Protein AF-A0A415ZZV4-F1 (afdb_monomer_lite)

Radius of gyration: 20.27 Å; chains: 1; bounding box: 37×17×65 Å

Sequence (72 aa):
MIRKAEFQEGVKAGLAQGRAEGLNEGRNERTSKMLHAIRLIQQKHSLQDIHAKTGLETETIQAILKDLQNIQ

Structure (mmCIF, N/CA/C/O backbone):
data_AF-A0A415ZZV4-F1
#
_entry.id   AF-A0A415ZZV4-F1
#
loop_
_atom_site.group_PDB
_atom_site.id
_atom_site.type_symbol
_atom_site.label_atom_id
_atom_site.label_alt_id
_atom_site.label_comp_id
_atom_site.label_asym_id
_atom_site.label_entity_id
_atom_site.label_seq_id
_atom_site.pdbx_PDB_ins_code
_atom_site.Cartn_x
_atom_site.Cartn_y
_atom_site.Cartn_z
_atom_site.occupancy
_atom_site.B_iso_or_equiv
_atom_site.auth_seq_id
_atom_site.auth_comp_id
_atom_site.auth_asym_id
_atom_site.auth_atom_id
_atom_site.pdbx_PDB_model_num
ATOM 1 N N . MET A 1 1 ? 21.883 4.861 -45.539 1.00 54.09 1 MET A N 1
ATOM 2 C CA . MET A 1 1 ? 22.346 3.636 -44.852 1.00 54.09 1 MET A CA 1
ATOM 3 C C . MET A 1 1 ? 22.489 4.002 -43.378 1.00 54.09 1 MET A C 1
ATOM 5 O O . MET A 1 1 ? 23.400 4.754 -43.059 1.00 54.09 1 MET A O 1
ATOM 9 N N . ILE A 1 2 ? 21.543 3.615 -42.514 1.00 60.53 2 ILE A N 1
ATOM 10 C CA . ILE A 1 2 ? 21.660 3.882 -41.068 1.00 60.53 2 ILE A CA 1
ATOM 11 C C . ILE A 1 2 ? 22.880 3.102 -40.579 1.00 60.53 2 ILE A C 1
ATOM 13 O O . ILE A 1 2 ? 22.992 1.903 -40.857 1.00 60.53 2 ILE A O 1
ATOM 17 N N . ARG A 1 3 ? 23.839 3.773 -39.929 1.00 71.31 3 ARG A N 1
ATOM 18 C CA . ARG A 1 3 ? 25.037 3.092 -39.430 1.00 71.31 3 ARG A CA 1
ATOM 19 C C . ARG A 1 3 ? 24.582 2.101 -38.368 1.00 71.31 3 ARG A C 1
ATOM 21 O O . ARG A 1 3 ? 23.923 2.474 -37.407 1.00 71.31 3 ARG A O 1
ATOM 28 N N . LYS A 1 4 ? 24.950 0.830 -38.533 1.00 70.81 4 LYS A N 1
ATOM 29 C CA . LYS A 1 4 ? 24.594 -0.289 -37.639 1.00 70.81 4 LYS A CA 1
ATOM 30 C C . LYS A 1 4 ? 24.820 0.033 -36.145 1.00 70.81 4 LYS A C 1
ATOM 32 O O . LYS A 1 4 ? 24.097 -0.477 -35.299 1.00 70.81 4 LYS A O 1
ATOM 37 N N . ALA A 1 5 ? 25.780 0.913 -35.849 1.00 69.00 5 ALA A N 1
ATOM 38 C CA . ALA A 1 5 ? 26.070 1.444 -34.518 1.00 69.00 5 ALA A CA 1
ATOM 39 C C . ALA A 1 5 ? 24.962 2.355 -33.945 1.00 69.00 5 ALA A C 1
ATOM 41 O O . ALA A 1 5 ? 24.580 2.180 -32.794 1.00 69.00 5 ALA A O 1
ATOM 42 N N . GLU A 1 6 ? 24.397 3.270 -34.738 1.00 69.00 6 GLU A N 1
ATOM 43 C CA . GLU A 1 6 ? 23.319 4.180 -34.303 1.00 69.00 6 GLU A CA 1
ATOM 44 C C . GLU A 1 6 ? 22.038 3.401 -33.975 1.00 69.00 6 GLU A C 1
ATOM 46 O O . GLU A 1 6 ? 21.356 3.685 -32.993 1.00 69.00 6 GLU A O 1
ATOM 51 N N . PHE A 1 7 ? 21.753 2.353 -34.752 1.00 73.19 7 PHE A N 1
ATOM 52 C CA . PHE A 1 7 ? 20.633 1.452 -34.487 1.00 73.19 7 PHE A CA 1
ATOM 53 C C . PHE A 1 7 ? 20.816 0.660 -33.180 1.00 73.19 7 PHE A C 1
ATOM 55 O O . PHE A 1 7 ? 19.882 0.545 -32.389 1.00 73.19 7 PHE A O 1
ATOM 62 N N . GLN A 1 8 ? 22.017 0.133 -32.920 1.00 73.00 8 GLN A N 1
ATOM 63 C CA . GLN A 1 8 ? 22.299 -0.612 -31.688 1.00 73.00 8 GLN A CA 1
ATOM 64 C C . GLN A 1 8 ? 22.230 0.269 -30.434 1.00 73.00 8 GLN A C 1
ATOM 66 O O . GLN A 1 8 ? 21.728 -0.186 -29.406 1.00 73.00 8 GLN A O 1
ATOM 71 N N . GLU A 1 9 ? 22.690 1.518 -30.514 1.00 72.94 9 GLU A N 1
ATOM 72 C CA . GLU A 1 9 ? 22.569 2.476 -29.410 1.00 72.94 9 GLU A CA 1
ATOM 73 C C . GLU A 1 9 ? 21.106 2.861 -29.145 1.00 72.94 9 GLU A C 1
ATOM 75 O O . GLU A 1 9 ? 20.676 2.845 -27.991 1.00 72.94 9 GLU A O 1
ATOM 80 N N . GLY A 1 10 ? 20.298 3.076 -30.192 1.00 72.81 10 GLY A N 1
ATOM 81 C CA . GLY A 1 10 ? 18.857 3.324 -30.046 1.00 72.81 10 GLY A CA 1
ATOM 82 C C . GLY A 1 10 ? 18.109 2.184 -29.341 1.00 72.81 10 GLY A C 1
ATOM 83 O O . GLY A 1 10 ? 17.284 2.430 -28.462 1.00 72.81 10 GLY A O 1
ATOM 84 N N . VAL A 1 11 ? 18.444 0.926 -29.654 1.00 77.69 11 VAL A N 1
ATOM 85 C CA . VAL A 1 11 ? 17.849 -0.252 -28.992 1.00 77.69 11 VAL A CA 1
ATOM 86 C C . VAL A 1 11 ? 18.249 -0.335 -27.515 1.00 77.69 11 VAL A C 1
ATOM 88 O O . VAL A 1 11 ? 17.397 -0.586 -26.661 1.00 77.69 11 VAL A O 1
ATOM 91 N N . LYS A 1 12 ? 19.524 -0.103 -27.178 1.00 78.44 12 LYS A N 1
ATOM 92 C CA . LYS A 1 12 ? 19.978 -0.102 -25.774 1.00 78.44 12 LYS A CA 1
ATOM 93 C C . LYS A 1 12 ? 19.308 1.003 -24.962 1.00 78.44 12 LYS A C 1
ATOM 95 O O . LYS A 1 12 ? 18.887 0.740 -23.835 1.00 78.44 12 LYS A O 1
ATOM 100 N N . ALA A 1 13 ? 19.200 2.204 -25.531 1.00 74.75 13 ALA A N 1
ATOM 101 C CA . ALA A 1 13 ? 18.548 3.340 -24.891 1.00 74.75 13 ALA A CA 1
ATOM 102 C C . ALA A 1 13 ? 17.061 3.055 -24.629 1.00 74.75 13 ALA A C 1
ATOM 104 O O . ALA A 1 13 ? 16.608 3.225 -23.499 1.00 74.75 13 ALA A O 1
ATOM 105 N N . GLY A 1 14 ? 16.334 2.515 -25.616 1.00 74.38 14 GLY A N 1
ATOM 106 C CA . GLY A 1 14 ? 14.925 2.139 -25.455 1.00 74.38 14 GLY A CA 1
ATOM 107 C C . GLY A 1 14 ? 14.698 1.077 -24.373 1.00 74.38 14 GLY A C 1
ATOM 108 O O . GLY A 1 14 ? 13.796 1.209 -23.550 1.00 74.38 14 GLY A O 1
ATOM 109 N N . LEU A 1 15 ? 15.560 0.055 -24.298 1.00 79.81 15 LEU A N 1
ATOM 110 C CA . LEU A 1 15 ? 15.490 -0.961 -23.238 1.00 79.81 15 LEU A CA 1
ATOM 111 C C . LEU A 1 15 ? 15.839 -0.398 -21.854 1.00 79.81 15 LEU A C 1
ATOM 113 O O . LEU A 1 15 ? 15.251 -0.807 -20.854 1.00 79.81 15 LEU A O 1
ATOM 117 N N . ALA A 1 16 ? 16.812 0.510 -21.767 1.00 78.06 16 ALA A N 1
ATOM 118 C CA . ALA A 1 16 ? 17.169 1.162 -20.511 1.00 78.06 16 ALA A CA 1
ATOM 119 C C . ALA A 1 16 ? 16.036 2.066 -20.007 1.00 78.06 16 ALA A C 1
ATOM 121 O O . ALA A 1 16 ? 15.695 1.995 -18.827 1.00 78.06 16 ALA A O 1
ATOM 122 N N . GLN A 1 17 ? 15.426 2.842 -20.904 1.00 76.38 17 GLN A N 1
ATOM 123 C CA . GLN A 1 17 ? 14.286 3.698 -20.599 1.00 76.38 17 GLN A CA 1
ATOM 124 C C . GLN A 1 17 ? 13.072 2.874 -20.157 1.00 76.38 17 GLN A C 1
ATOM 126 O O . GLN A 1 17 ? 12.566 3.106 -19.065 1.00 76.38 17 GLN A O 1
ATOM 131 N N . GLY A 1 18 ? 12.684 1.843 -20.917 1.00 76.06 18 GLY A N 1
ATOM 132 C CA . GLY A 1 18 ? 11.553 0.984 -20.546 1.00 76.06 18 GLY A CA 1
ATOM 133 C C . GLY A 1 18 ? 11.751 0.270 -19.202 1.00 76.06 18 GLY A C 1
ATOM 134 O O . GLY A 1 18 ? 10.811 0.123 -18.425 1.00 76.06 18 GLY A O 1
ATOM 135 N N . ARG A 1 19 ? 12.992 -0.117 -18.862 1.00 79.44 19 ARG A N 1
ATOM 136 C CA . ARG A 1 19 ? 13.306 -0.641 -17.521 1.00 79.44 19 ARG A CA 1
ATOM 137 C C . ARG A 1 19 ? 13.183 0.424 -16.433 1.00 79.44 19 ARG A C 1
ATOM 139 O O . ARG A 1 19 ? 12.665 0.122 -15.363 1.00 79.44 19 ARG A O 1
ATOM 146 N N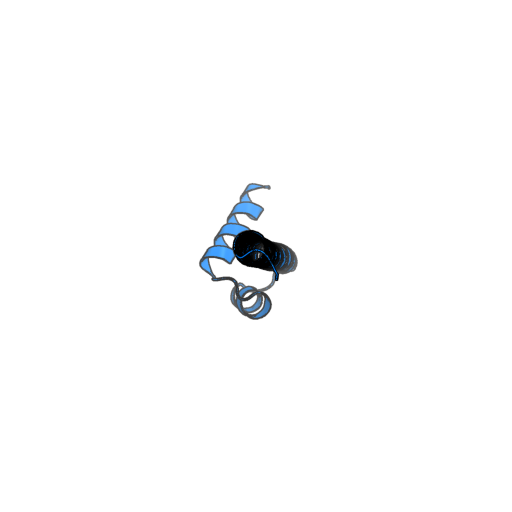 . ALA A 1 20 ? 13.678 1.638 -16.667 1.00 72.56 20 ALA A N 1
ATOM 147 C CA . ALA A 1 20 ? 13.596 2.723 -15.692 1.00 72.56 20 ALA A CA 1
ATOM 148 C C . ALA A 1 20 ? 12.141 3.150 -15.433 1.00 72.56 20 ALA A C 1
ATOM 150 O O . ALA A 1 20 ? 11.758 3.337 -14.279 1.00 72.56 20 ALA A O 1
ATOM 151 N N . GLU A 1 21 ? 11.328 3.238 -16.486 1.00 74.12 21 GLU A N 1
ATOM 152 C CA . GLU A 1 21 ? 9.890 3.513 -16.406 1.00 74.12 21 GLU A CA 1
ATOM 153 C C . GLU A 1 21 ? 9.169 2.416 -15.616 1.00 74.12 21 GLU A C 1
ATOM 155 O O . GLU A 1 21 ? 8.540 2.725 -14.607 1.00 74.12 21 GLU A O 1
ATOM 160 N N . GLY A 1 22 ? 9.376 1.136 -15.949 1.00 78.06 22 GLY A N 1
ATOM 161 C CA . GLY A 1 22 ? 8.762 0.024 -15.210 1.00 78.06 22 GLY A CA 1
ATOM 162 C C . GLY A 1 22 ? 9.175 -0.048 -13.732 1.00 78.06 22 GLY A C 1
ATOM 163 O O . GLY A 1 22 ? 8.359 -0.357 -12.863 1.00 78.06 22 GLY A O 1
ATOM 164 N N . LEU A 1 23 ? 10.429 0.290 -13.403 1.00 79.12 23 LEU A N 1
ATOM 165 C CA . LEU A 1 23 ? 10.882 0.384 -12.010 1.00 79.12 23 LEU A CA 1
ATOM 166 C C . LEU A 1 23 ? 10.220 1.549 -11.261 1.00 79.12 23 LEU A C 1
ATOM 168 O O . LEU A 1 23 ? 9.877 1.404 -10.086 1.00 79.12 23 LEU A O 1
ATOM 172 N N . ASN A 1 24 ? 10.050 2.698 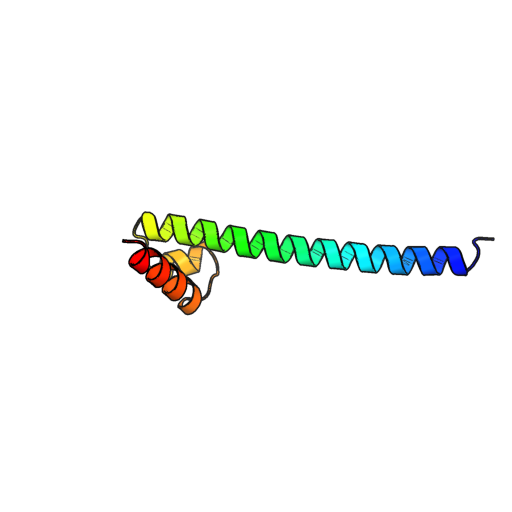-11.916 1.00 75.38 24 ASN A N 1
ATOM 173 C CA . ASN A 1 24 ? 9.390 3.862 -11.327 1.00 75.38 24 ASN A CA 1
ATOM 174 C C . ASN A 1 24 ? 7.892 3.624 -11.132 1.00 75.38 24 ASN A C 1
ATOM 176 O O . ASN A 1 24 ? 7.370 3.929 -10.062 1.00 75.38 24 ASN A O 1
ATOM 180 N N . GLU A 1 25 ? 7.214 3.028 -12.110 1.00 81.81 25 GLU A N 1
ATOM 181 C CA . GLU A 1 25 ? 5.804 2.647 -12.005 1.00 81.81 25 GLU A CA 1
ATOM 182 C C . GLU A 1 25 ? 5.580 1.651 -10.865 1.00 81.81 25 GLU A C 1
ATOM 184 O O . GLU A 1 25 ? 4.732 1.893 -10.007 1.00 81.81 25 GLU A O 1
ATOM 189 N N . GLY A 1 26 ? 6.410 0.607 -10.762 1.00 82.75 26 GLY A N 1
ATOM 190 C CA . GLY A 1 26 ? 6.325 -0.355 -9.660 1.00 82.75 26 GLY A CA 1
ATOM 191 C C . GLY A 1 26 ? 6.564 0.279 -8.282 1.00 82.75 26 GLY A C 1
ATOM 192 O O . GLY A 1 26 ? 5.888 -0.059 -7.306 1.00 82.75 26 GLY A O 1
ATOM 193 N N . ARG A 1 27 ? 7.489 1.246 -8.177 1.00 81.56 27 ARG A N 1
ATOM 194 C CA . ARG A 1 27 ? 7.689 2.026 -6.940 1.00 81.56 27 ARG A CA 1
ATOM 195 C C . ARG A 1 27 ? 6.480 2.903 -6.623 1.00 81.56 27 ARG A C 1
ATOM 197 O O . ARG A 1 27 ? 6.051 2.932 -5.472 1.00 81.56 27 ARG A O 1
ATOM 204 N N . ASN A 1 28 ? 5.924 3.586 -7.620 1.00 87.62 28 ASN A N 1
ATOM 205 C CA . ASN A 1 28 ? 4.759 4.452 -7.452 1.00 87.62 28 ASN A CA 1
ATOM 206 C C . ASN A 1 28 ? 3.529 3.653 -7.015 1.00 87.62 28 ASN A C 1
ATOM 208 O O . ASN A 1 28 ? 2.826 4.067 -6.092 1.00 87.62 28 ASN A O 1
ATOM 212 N N . GLU A 1 29 ? 3.305 2.483 -7.612 1.00 90.56 29 GLU A N 1
ATOM 213 C CA . GLU A 1 29 ? 2.211 1.591 -7.238 1.00 90.56 29 GLU A CA 1
ATOM 214 C C . GLU A 1 29 ? 2.361 1.109 -5.790 1.00 90.56 29 GLU A C 1
ATOM 216 O O . GLU A 1 29 ? 1.414 1.197 -5.003 1.00 90.56 29 GLU A O 1
ATOM 221 N N . ARG A 1 30 ? 3.564 0.666 -5.398 1.00 91.12 30 ARG A N 1
ATOM 222 C CA . ARG A 1 30 ? 3.835 0.227 -4.023 1.00 91.12 30 ARG A CA 1
ATOM 223 C C . ARG A 1 30 ? 3.601 1.350 -3.011 1.00 91.12 30 ARG A C 1
ATOM 225 O O . ARG A 1 30 ? 2.923 1.131 -2.008 1.00 91.12 30 ARG A O 1
ATOM 232 N N . THR A 1 31 ? 4.122 2.547 -3.278 1.00 91.31 31 THR A N 1
ATOM 233 C CA . THR A 1 31 ? 3.937 3.720 -2.409 1.00 91.31 31 THR A CA 1
ATOM 234 C C . THR A 1 31 ? 2.462 4.103 -2.301 1.00 91.31 31 THR A C 1
ATOM 236 O O . THR A 1 31 ? 1.972 4.360 -1.202 1.00 91.31 31 THR A O 1
ATOM 239 N N . SER A 1 32 ? 1.727 4.081 -3.417 1.00 94.25 32 SER A N 1
ATOM 240 C CA . SER A 1 32 ? 0.289 4.366 -3.451 1.00 94.25 32 SER A CA 1
ATOM 241 C C . SER A 1 32 ? -0.509 3.387 -2.583 1.00 94.25 32 SER A C 1
ATOM 243 O O . SER A 1 32 ? -1.300 3.809 -1.736 1.00 94.25 32 SER A O 1
ATOM 245 N N . LYS A 1 33 ? -0.237 2.079 -2.708 1.00 95.38 33 LYS A N 1
ATOM 246 C CA . LYS A 1 33 ? -0.863 1.037 -1.876 1.00 95.38 33 LYS A CA 1
ATOM 247 C C . LYS A 1 33 ? -0.566 1.236 -0.390 1.00 95.38 33 LYS A C 1
ATOM 249 O O . LYS A 1 33 ? -1.481 1.140 0.425 1.00 95.38 33 LYS A O 1
ATOM 254 N N . MET A 1 34 ? 0.678 1.568 -0.034 1.00 94.56 34 MET A N 1
ATOM 255 C CA . MET A 1 34 ? 1.061 1.838 1.357 1.00 94.56 34 MET A CA 1
ATOM 256 C C . MET A 1 34 ? 0.327 3.049 1.945 1.00 94.56 34 MET A C 1
ATOM 258 O O . MET A 1 34 ? -0.228 2.956 3.038 1.00 94.56 34 MET A O 1
ATOM 262 N N . LEU A 1 35 ? 0.274 4.172 1.220 1.00 95.31 35 LEU A N 1
ATOM 263 C CA . LEU A 1 35 ? -0.446 5.371 1.668 1.00 95.31 35 LEU A CA 1
ATOM 264 C C . LEU A 1 35 ? -1.946 5.104 1.832 1.00 95.31 35 LEU A C 1
ATOM 266 O O . LEU A 1 35 ? -2.565 5.582 2.786 1.00 95.31 35 LEU A O 1
ATOM 270 N N . HIS A 1 36 ? -2.531 4.317 0.927 1.00 97.25 36 HIS A N 1
ATOM 271 C CA . HIS A 1 36 ? -3.924 3.90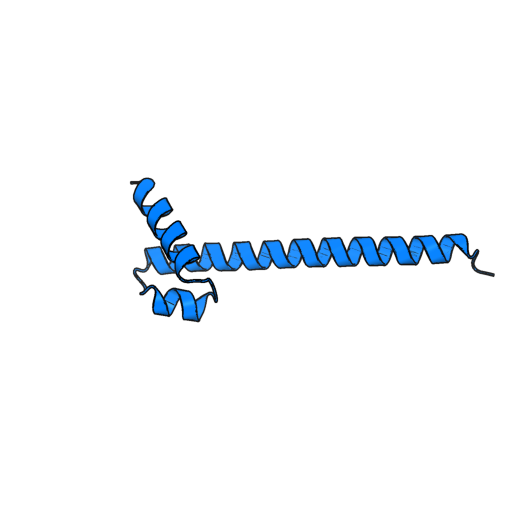4 1.035 1.00 97.25 36 HIS A CA 1
ATOM 272 C C . HIS A 1 36 ? -4.151 3.028 2.278 1.00 97.25 36 HIS A C 1
ATOM 274 O O . HIS A 1 36 ? -5.083 3.290 3.037 1.00 97.25 36 HIS A O 1
ATOM 280 N N . ALA A 1 37 ? -3.274 2.056 2.548 1.00 97.31 37 ALA A N 1
ATOM 281 C CA . ALA A 1 37 ? -3.363 1.215 3.742 1.00 97.31 37 ALA A CA 1
ATOM 282 C C . ALA A 1 37 ? -3.279 2.028 5.042 1.00 97.31 37 ALA A C 1
ATOM 284 O O . ALA A 1 37 ? -4.113 1.838 5.924 1.00 97.31 37 ALA A O 1
ATOM 285 N N . ILE A 1 38 ? -2.350 2.989 5.137 1.00 96.12 38 ILE A N 1
ATOM 286 C CA . ILE A 1 38 ? -2.227 3.891 6.298 1.00 96.12 38 ILE A CA 1
ATOM 287 C C . ILE A 1 38 ? -3.542 4.643 6.547 1.00 96.12 38 ILE A C 1
ATOM 289 O O . ILE A 1 38 ? -4.030 4.682 7.677 1.00 96.12 38 ILE A O 1
ATOM 293 N N . ARG A 1 39 ? -4.155 5.195 5.491 1.00 96.75 39 ARG A N 1
ATOM 294 C CA . ARG A 1 39 ? -5.440 5.902 5.595 1.00 96.75 39 ARG A CA 1
ATOM 295 C C . ARG A 1 39 ? -6.551 4.990 6.121 1.00 96.75 39 ARG A C 1
ATOM 297 O O . ARG A 1 39 ? -7.317 5.402 6.988 1.00 96.75 39 ARG A O 1
ATOM 304 N N . LEU A 1 40 ? -6.639 3.762 5.613 1.00 97.12 40 LEU A N 1
ATOM 305 C CA . LEU A 1 40 ? -7.660 2.800 6.034 1.00 97.12 40 LEU A CA 1
ATOM 306 C C . LEU A 1 40 ? -7.455 2.340 7.488 1.00 97.12 40 LEU A C 1
ATOM 308 O O . LEU A 1 40 ? -8.432 2.202 8.224 1.00 97.12 40 LEU A O 1
ATOM 312 N N . ILE A 1 41 ? -6.202 2.173 7.926 1.00 95.19 41 ILE A N 1
ATOM 313 C CA . ILE A 1 41 ? -5.856 1.885 9.328 1.00 95.19 41 ILE A CA 1
ATOM 314 C C . ILE A 1 41 ? -6.337 3.016 10.245 1.00 95.19 41 ILE A C 1
ATOM 316 O O . ILE A 1 41 ? -6.996 2.758 11.251 1.00 95.19 41 ILE A O 1
ATOM 320 N N . GLN A 1 42 ? -6.077 4.275 9.881 1.00 93.75 42 GLN A N 1
ATOM 321 C CA . GLN A 1 42 ? -6.532 5.442 10.651 1.00 93.75 42 GLN A CA 1
ATOM 322 C C . GLN A 1 42 ? -8.065 5.544 10.721 1.00 93.75 42 GLN A C 1
ATOM 324 O O . GLN A 1 42 ? -8.616 5.982 11.729 1.00 93.75 42 GLN A O 1
ATOM 329 N N . GLN A 1 43 ? -8.757 5.091 9.674 1.00 95.56 43 GLN A N 1
ATOM 330 C CA . GLN A 1 43 ? -10.218 4.977 9.615 1.00 95.56 43 GLN A CA 1
ATOM 331 C C . GLN A 1 43 ? -10.771 3.745 10.356 1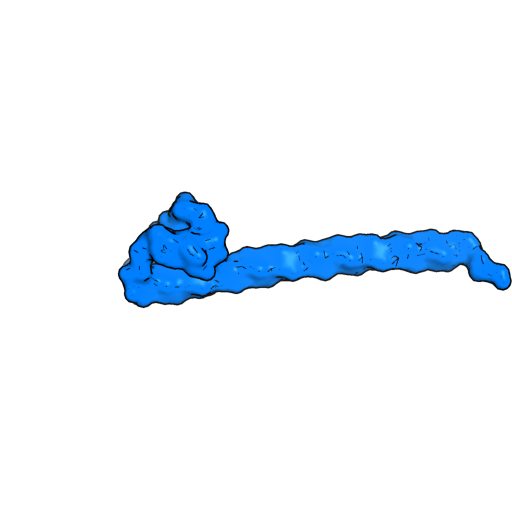.00 95.56 43 GLN A C 1
ATOM 333 O O . GLN A 1 43 ? -11.984 3.547 10.378 1.00 95.56 43 GLN A O 1
ATOM 338 N N . LYS A 1 44 ? -9.907 2.946 10.998 1.00 94.56 44 LYS A N 1
ATOM 339 C CA . LYS A 1 44 ? -10.255 1.745 11.776 1.00 94.56 44 LYS A CA 1
ATOM 340 C C . LYS A 1 44 ? -10.907 0.628 10.950 1.00 94.56 44 LYS A C 1
ATOM 342 O O . LYS A 1 44 ? -11.718 -0.132 11.477 1.00 94.56 44 LYS A O 1
ATOM 347 N N . HIS A 1 45 ? -10.551 0.507 9.670 1.00 96.31 45 HIS A N 1
ATOM 348 C CA . HIS A 1 45 ? -10.946 -0.649 8.861 1.00 96.31 45 HIS A CA 1
ATOM 349 C C . HIS A 1 45 ? -10.310 -1.949 9.373 1.00 96.31 45 HIS A C 1
ATOM 351 O O . HIS A 1 45 ? -9.236 -1.939 9.977 1.00 96.31 45 HIS A O 1
ATOM 357 N N . SER A 1 46 ? -10.965 -3.081 9.100 1.00 96.50 46 SER A N 1
ATOM 358 C CA . SER A 1 46 ? -10.424 -4.401 9.428 1.00 96.50 46 SER A CA 1
ATOM 359 C C . SER A 1 46 ? -9.209 -4.744 8.553 1.00 96.50 46 SER A C 1
ATOM 361 O O . SER A 1 46 ? -9.079 -4.254 7.429 1.00 96.50 46 SER A O 1
ATOM 363 N N . LEU A 1 47 ? -8.331 -5.635 9.031 1.00 95.06 47 LEU A N 1
ATOM 364 C CA . LEU A 1 47 ? -7.192 -6.127 8.239 1.00 95.06 47 LEU A CA 1
ATOM 365 C C . LEU A 1 47 ? -7.641 -6.752 6.907 1.00 95.06 47 LEU A C 1
ATOM 367 O O . LEU A 1 47 ? -6.995 -6.545 5.882 1.00 95.06 47 LEU A O 1
ATOM 371 N N . GLN A 1 48 ? -8.769 -7.465 6.917 1.00 95.56 48 GLN A N 1
ATOM 372 C CA . GLN A 1 48 ? -9.349 -8.112 5.737 1.00 95.56 48 GLN A CA 1
ATOM 373 C C . GLN A 1 48 ? -9.819 -7.079 4.705 1.00 95.56 48 GLN A C 1
ATOM 375 O O . GLN A 1 48 ? -9.527 -7.223 3.520 1.00 95.56 48 GLN A O 1
ATOM 380 N N . ASP A 1 49 ? -10.471 -6.000 5.149 1.00 97.00 49 ASP A N 1
ATOM 381 C CA . ASP A 1 49 ? -10.897 -4.914 4.259 1.00 97.00 49 ASP A CA 1
ATOM 382 C C . ASP A 1 49 ? -9.705 -4.167 3.662 1.00 97.00 49 ASP A C 1
ATOM 384 O O . ASP A 1 49 ? -9.726 -3.792 2.488 1.00 97.00 49 ASP A O 1
ATOM 388 N N . ILE A 1 50 ? -8.656 -3.940 4.458 1.00 97.50 50 ILE A N 1
ATOM 389 C CA . ILE A 1 50 ? -7.438 -3.274 3.987 1.00 97.50 50 ILE A CA 1
ATOM 390 C C . ILE A 1 50 ? -6.751 -4.138 2.929 1.00 97.50 50 ILE A C 1
ATOM 392 O O . ILE A 1 50 ? -6.391 -3.618 1.871 1.00 97.50 50 ILE A O 1
ATOM 396 N N . HIS A 1 51 ? -6.626 -5.446 3.166 1.00 96.94 51 HIS A N 1
ATOM 397 C CA . HIS A 1 51 ? -6.112 -6.393 2.177 1.00 96.94 51 HIS A CA 1
ATOM 398 C C . HIS A 1 51 ? -6.945 -6.348 0.891 1.00 96.94 51 HIS A C 1
ATOM 400 O O . HIS A 1 51 ? -6.400 -6.102 -0.183 1.00 96.94 51 HIS A O 1
ATOM 406 N N . ALA A 1 52 ? -8.273 -6.457 0.997 1.00 96.88 52 ALA A N 1
ATOM 407 C CA . ALA A 1 52 ? -9.171 -6.435 -0.157 1.00 96.88 52 ALA A CA 1
ATOM 408 C C . ALA A 1 52 ? -9.094 -5.126 -0.968 1.00 96.88 52 ALA A C 1
ATOM 410 O O . ALA A 1 52 ? -9.227 -5.145 -2.190 1.00 96.88 52 ALA A O 1
ATOM 411 N N . LYS A 1 53 ? -8.873 -3.978 -0.313 1.00 95.81 53 LYS A N 1
ATOM 412 C CA . LYS A 1 53 ? -8.821 -2.656 -0.967 1.00 95.81 53 LYS A CA 1
ATOM 413 C C . LYS A 1 53 ? -7.452 -2.285 -1.529 1.00 95.81 53 LYS A C 1
ATOM 415 O O . LYS A 1 53 ? -7.381 -1.455 -2.434 1.00 95.81 53 LYS A O 1
ATOM 420 N N . THR A 1 54 ? -6.373 -2.823 -0.967 1.00 95.50 54 THR A N 1
ATOM 421 C CA . THR A 1 54 ? -4.998 -2.417 -1.314 1.00 95.50 54 THR A CA 1
ATOM 422 C C . THR A 1 54 ? -4.214 -3.507 -2.037 1.00 95.50 54 THR A C 1
ATOM 424 O O . THR A 1 54 ? -3.229 -3.199 -2.707 1.00 95.50 54 THR A O 1
ATOM 427 N N . GLY A 1 55 ? -4.635 -4.768 -1.912 1.00 95.25 55 GLY A N 1
ATOM 428 C CA . GLY A 1 55 ? -3.895 -5.935 -2.386 1.00 95.25 55 GLY A CA 1
ATOM 429 C C . GLY A 1 55 ? -2.573 -6.163 -1.648 1.00 95.25 55 GLY A C 1
ATOM 430 O O . GLY A 1 55 ? -1.732 -6.904 -2.143 1.00 95.25 55 GLY A O 1
ATOM 431 N N . LEU A 1 56 ? -2.344 -5.494 -0.512 1.00 96.25 56 LEU A N 1
ATOM 432 C CA . LEU A 1 56 ? -1.166 -5.733 0.319 1.00 96.25 56 LEU A CA 1
ATOM 433 C C . LEU A 1 56 ? -1.355 -6.989 1.159 1.00 96.25 56 LEU A C 1
ATOM 435 O O . LEU A 1 56 ? -2.431 -7.211 1.711 1.00 96.25 56 LEU A O 1
ATOM 439 N N . GLU A 1 57 ? -0.285 -7.760 1.317 1.00 96.56 57 GLU A N 1
ATOM 440 C CA . GLU A 1 57 ? -0.268 -8.913 2.214 1.00 96.56 57 GLU A CA 1
ATOM 441 C C . GLU A 1 57 ? -0.546 -8.511 3.665 1.00 96.56 57 GLU A C 1
ATOM 443 O O . GLU A 1 57 ? -0.188 -7.416 4.119 1.00 96.56 57 GLU A O 1
ATOM 448 N N . THR A 1 58 ? -1.165 -9.424 4.409 1.00 93.81 58 THR A N 1
ATOM 449 C CA . THR A 1 58 ? -1.607 -9.159 5.784 1.00 93.81 58 THR A CA 1
ATOM 450 C C . THR A 1 58 ? -0.427 -8.820 6.695 1.00 93.81 58 THR A C 1
ATOM 452 O O . THR A 1 58 ? -0.527 -7.901 7.507 1.00 93.81 58 THR A O 1
ATOM 455 N N . GLU A 1 59 ? 0.720 -9.476 6.513 1.00 95.75 59 GLU A N 1
ATOM 456 C CA . GLU A 1 59 ? 1.960 -9.217 7.251 1.00 95.75 59 GLU A CA 1
ATOM 457 C C . GLU A 1 59 ? 2.471 -7.791 7.010 1.00 95.75 59 GLU A C 1
ATOM 459 O O . GLU A 1 59 ? 2.945 -7.126 7.932 1.00 95.75 59 GLU A O 1
ATOM 464 N N . THR A 1 60 ? 2.331 -7.285 5.779 1.00 95.25 60 THR A N 1
ATOM 465 C CA . THR A 1 60 ? 2.721 -5.909 5.435 1.00 95.25 60 THR A CA 1
ATOM 466 C C . THR A 1 60 ? 1.808 -4.906 6.130 1.00 95.25 60 THR A C 1
ATOM 468 O O . THR A 1 60 ? 2.280 -3.919 6.691 1.00 95.25 60 THR A O 1
ATOM 471 N N . ILE A 1 61 ? 0.499 -5.164 6.136 1.00 96.56 61 ILE A N 1
ATOM 472 C CA . ILE A 1 61 ? -0.479 -4.301 6.809 1.00 96.56 61 ILE A CA 1
ATOM 473 C C . ILE A 1 61 ? -0.234 -4.297 8.327 1.00 96.56 61 ILE A C 1
ATOM 475 O O . ILE A 1 61 ? -0.276 -3.238 8.951 1.00 96.56 61 ILE A O 1
ATOM 479 N N . GLN A 1 62 ? 0.077 -5.453 8.921 1.00 95.62 62 GLN A N 1
ATOM 480 C CA . GLN A 1 62 ? 0.423 -5.568 10.340 1.00 95.62 62 GLN A CA 1
ATOM 481 C C . GLN A 1 62 ? 1.707 -4.814 10.699 1.00 95.62 62 GLN A C 1
ATOM 483 O O . GLN A 1 62 ? 1.749 -4.162 11.742 1.00 95.62 62 GLN A O 1
ATOM 488 N N . ALA A 1 63 ? 2.733 -4.861 9.845 1.00 95.44 63 ALA A N 1
ATOM 489 C CA . ALA A 1 63 ? 3.951 -4.080 10.042 1.00 95.44 63 ALA A CA 1
ATOM 490 C C . ALA A 1 63 ? 3.648 -2.573 10.058 1.00 95.44 63 ALA A C 1
ATOM 492 O O . ALA A 1 63 ? 4.036 -1.886 10.999 1.00 95.44 63 ALA A O 1
ATOM 493 N N . ILE A 1 64 ? 2.857 -2.084 9.093 1.00 94.12 64 ILE A N 1
ATOM 494 C CA . ILE A 1 64 ? 2.417 -0.679 9.048 1.00 94.12 64 ILE A CA 1
ATOM 495 C C . ILE A 1 64 ? 1.641 -0.310 10.319 1.00 94.12 64 ILE A C 1
ATOM 497 O O . ILE A 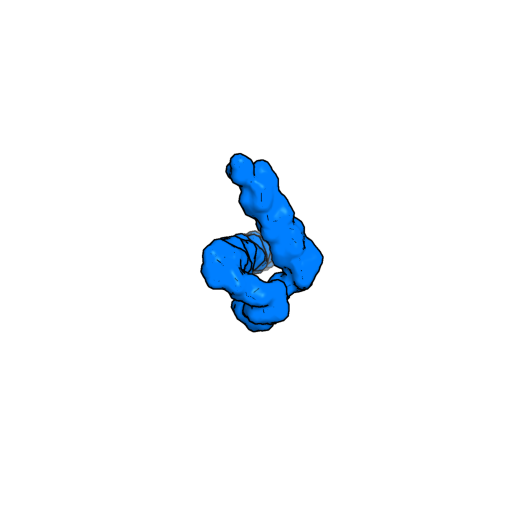1 64 ? 1.879 0.743 10.905 1.00 94.12 64 ILE A O 1
ATOM 501 N N . LEU A 1 65 ? 0.717 -1.169 10.761 1.00 93.62 65 LEU A N 1
ATOM 502 C CA . LEU A 1 65 ? -0.061 -0.942 11.978 1.00 93.62 65 LEU A CA 1
ATOM 503 C C . LEU A 1 65 ? 0.847 -0.809 13.209 1.00 93.62 65 LEU A C 1
ATOM 505 O O . LEU A 1 65 ? 0.667 0.116 13.999 1.00 93.62 65 LEU A O 1
ATOM 509 N N . LYS A 1 66 ? 1.829 -1.705 13.352 1.00 93.44 66 LYS A N 1
ATOM 510 C CA . LYS A 1 66 ? 2.797 -1.685 14.453 1.00 93.44 6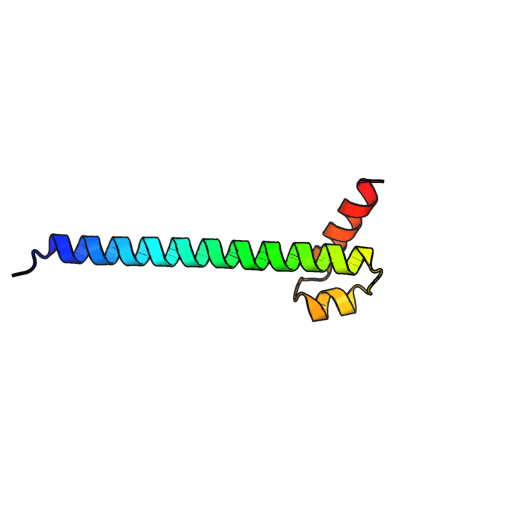6 LYS A CA 1
ATOM 511 C C . LYS A 1 66 ? 3.649 -0.417 14.427 1.00 93.44 66 LYS A C 1
ATOM 513 O O . LYS A 1 66 ? 3.830 0.212 15.464 1.00 93.44 66 LYS A O 1
ATOM 518 N N . ASP A 1 67 ? 4.136 -0.022 13.254 1.00 92.69 67 ASP A N 1
ATOM 519 C CA . ASP A 1 67 ? 4.939 1.192 13.098 1.00 92.69 67 ASP A CA 1
ATOM 520 C C . ASP A 1 67 ? 4.138 2.445 13.474 1.00 92.69 67 ASP A C 1
ATOM 522 O O . ASP A 1 67 ? 4.656 3.315 14.168 1.00 92.69 67 ASP A O 1
ATOM 526 N N . LEU A 1 68 ? 2.854 2.511 13.104 1.00 89.19 68 LEU A N 1
ATOM 527 C CA . LEU A 1 68 ? 1.962 3.611 13.488 1.00 89.19 68 LEU A CA 1
ATOM 528 C C . LEU A 1 68 ? 1.670 3.653 14.995 1.00 89.19 68 LEU A C 1
ATOM 530 O O . LEU A 1 68 ? 1.519 4.740 15.547 1.00 89.19 68 LEU A O 1
ATOM 534 N N . GLN A 1 69 ? 1.592 2.499 15.662 1.00 86.44 69 GLN A N 1
ATOM 535 C CA . GLN A 1 69 ? 1.414 2.422 17.117 1.00 86.44 69 GLN A CA 1
ATOM 536 C C . GLN A 1 69 ? 2.654 2.900 17.881 1.00 86.44 69 GLN A C 1
ATOM 538 O O . GLN A 1 69 ? 2.514 3.508 18.934 1.00 86.44 69 GLN A O 1
ATOM 543 N N . ASN A 1 70 ? 3.853 2.677 17.337 1.00 83.12 70 ASN A N 1
ATOM 544 C CA . ASN A 1 70 ? 5.117 3.095 17.957 1.00 83.12 70 ASN A CA 1
ATOM 545 C C . ASN A 1 70 ? 5.404 4.606 17.832 1.00 83.12 70 ASN A C 1
ATOM 547 O O . ASN A 1 70 ? 6.424 5.070 18.336 1.00 83.12 70 ASN A O 1
ATOM 551 N N . ILE A 1 71 ? 4.557 5.359 17.121 1.00 76.25 71 ILE A N 1
ATOM 552 C CA . ILE A 1 71 ? 4.676 6.818 16.945 1.00 76.25 71 ILE A CA 1
ATOM 553 C C . ILE A 1 71 ? 3.878 7.587 18.026 1.00 76.25 71 ILE A C 1
ATOM 555 O O . ILE A 1 71 ? 4.003 8.808 18.122 1.00 76.25 71 ILE A O 1
ATOM 559 N N . GLN A 1 72 ? 3.080 6.888 18.845 1.00 56.22 72 GLN A N 1
ATOM 560 C CA . GLN A 1 72 ? 2.382 7.447 20.014 1.00 56.22 72 GLN A CA 1
ATOM 561 C C . GLN A 1 72 ? 3.275 7.464 21.255 1.00 56.22 72 GLN A C 1
ATOM 563 O O . GLN A 1 72 ? 3.132 8.430 22.036 1.00 56.22 72 GLN A O 1
#

Secondary structure (DSSP, 8-state):
---HHHHHHHHHHHHHHHHHHHHHHHHHHHHHHHHHHHHHHHTT--HHHHHHHH---HHHHHHHHHHHHTT-

Foldseek 3Di:
DPPPVVVVVVVVVVVVVVVVVVVVVVVVLVVVLLVQLLVCVVVVHDLVVSCVVRVDDSVVSVVSNVVVVVVD

pLDDT: mean 86.1, std 11.25, range [54.09, 97.5]